Protein AF-A0A3S4JYD4-F1 (afdb_monomer_lite)

pLDDT: mean 72.6, std 20.3, range [22.91, 95.12]

Foldseek 3Di:
DPPDDVCVLVVCLVCLVVVVVPDDQDDPVVLVVCCVPVVADLADEAEAEQCFLPSVVVSSLVRHNHYHYDHPHPSRVVNNVVVQVVVVSRDDDPDPDDDPDDDDDD

Organism: Chromobacterium violaceum (NCBI:txid536)

Structure (mmCIF, N/CA/C/O backbone):
data_AF-A0A3S4JYD4-F1
#
_entry.id   AF-A0A3S4JYD4-F1
#
loop_
_atom_site.group_PDB
_atom_site.id
_atom_site.type_symbol
_atom_site.label_atom_id
_atom_site.label_alt_id
_atom_site.label_comp_id
_atom_site.label_asym_id
_atom_site.label_entity_id
_atom_site.label_seq_id
_atom_site.pdbx_PDB_ins_code
_atom_site.Cartn_x
_atom_site.Cartn_y
_atom_site.Cartn_z
_atom_site.occupancy
_atom_site.B_iso_or_equiv
_atom_site.auth_seq_id
_atom_site.auth_comp_id
_atom_site.auth_asym_id
_atom_site.auth_atom_id
_atom_site.pdbx_PDB_model_num
ATOM 1 N N . MET A 1 1 ? -2.731 -20.486 -19.352 1.00 40.28 1 MET A N 1
ATOM 2 C CA . MET A 1 1 ? -3.223 -19.126 -19.638 1.00 40.28 1 MET A CA 1
ATOM 3 C C . MET A 1 1 ? -2.476 -18.177 -18.726 1.00 40.28 1 MET A C 1
ATOM 5 O O . MET A 1 1 ? -2.735 -18.186 -17.529 1.00 40.28 1 MET A O 1
ATOM 9 N N . ASP A 1 2 ? -1.487 -17.460 -19.258 1.00 50.44 2 ASP A N 1
ATOM 10 C CA . ASP A 1 2 ? -0.774 -16.436 -18.492 1.00 50.44 2 ASP A CA 1
ATOM 11 C C . ASP A 1 2 ? -1.708 -15.228 -18.355 1.00 50.44 2 ASP A C 1
ATOM 13 O O . ASP A 1 2 ? -1.942 -14.491 -19.308 1.00 50.44 2 ASP A O 1
ATOM 17 N N . ALA A 1 3 ? -2.305 -15.075 -17.172 1.00 66.38 3 ALA A N 1
ATOM 18 C CA . ALA A 1 3 ? -3.320 -14.064 -16.861 1.00 66.38 3 ALA A CA 1
ATOM 19 C C . ALA A 1 3 ? -2.771 -12.620 -16.805 1.00 66.38 3 ALA A C 1
ATOM 21 O O . ALA A 1 3 ? -3.478 -11.700 -16.402 1.00 66.38 3 ALA A O 1
ATOM 22 N N . LEU A 1 4 ? -1.512 -12.414 -17.196 1.00 58.75 4 LEU A N 1
ATOM 23 C CA . LEU A 1 4 ? -0.830 -11.126 -17.216 1.00 58.75 4 LEU A CA 1
ATOM 24 C C . LEU A 1 4 ? -0.396 -10.809 -18.634 1.00 58.75 4 LEU A C 1
ATOM 26 O O . LEU A 1 4 ? 0.317 -11.584 -19.269 1.00 58.75 4 LEU A O 1
ATOM 30 N N . HIS A 1 5 ? -0.793 -9.636 -19.113 1.00 73.81 5 HIS A N 1
ATOM 31 C CA . HIS A 1 5 ? -0.352 -9.153 -20.409 1.00 73.81 5 HIS A CA 1
ATOM 32 C C . HIS A 1 5 ? 1.182 -9.017 -20.414 1.00 73.81 5 HIS A C 1
ATOM 34 O O . HIS A 1 5 ? 1.746 -8.355 -19.540 1.00 73.81 5 HIS A O 1
ATOM 40 N N . GLY A 1 6 ? 1.866 -9.645 -21.379 1.00 63.78 6 GLY A N 1
ATOM 41 C CA . GLY A 1 6 ? 3.331 -9.808 -21.371 1.00 63.78 6 GLY A CA 1
ATOM 42 C C . GLY A 1 6 ? 4.115 -8.500 -21.208 1.00 63.78 6 GLY A C 1
ATOM 43 O O . GLY A 1 6 ? 5.106 -8.460 -20.481 1.00 63.78 6 GLY A O 1
ATOM 44 N N . LYS A 1 7 ? 3.600 -7.395 -21.762 1.00 62.53 7 LYS A N 1
ATOM 45 C CA . LYS A 1 7 ? 4.187 -6.054 -21.604 1.00 62.53 7 LYS A CA 1
ATOM 46 C C . LYS A 1 7 ? 4.219 -5.557 -20.157 1.00 62.53 7 LYS A C 1
ATOM 48 O O . LYS A 1 7 ? 5.190 -4.919 -19.766 1.00 62.53 7 LYS A O 1
ATOM 53 N N . ALA A 1 8 ? 3.196 -5.861 -19.354 1.00 59.75 8 ALA A N 1
ATOM 54 C CA . ALA A 1 8 ? 3.178 -5.492 -17.939 1.00 59.75 8 ALA A CA 1
ATOM 55 C C . ALA A 1 8 ? 4.225 -6.300 -17.161 1.00 59.75 8 ALA A C 1
ATOM 57 O O . ALA A 1 8 ? 4.980 -5.750 -16.363 1.00 59.75 8 ALA A O 1
ATOM 58 N N . ARG A 1 9 ? 4.333 -7.601 -17.452 1.00 62.69 9 ARG A N 1
ATOM 59 C CA . ARG A 1 9 ? 5.317 -8.477 -16.809 1.00 62.69 9 ARG A CA 1
ATOM 60 C C . ARG A 1 9 ? 6.749 -8.036 -17.114 1.00 62.69 9 ARG A C 1
ATOM 62 O O . ARG A 1 9 ? 7.551 -7.940 -16.191 1.00 62.69 9 ARG A O 1
ATOM 69 N N . GLU A 1 10 ? 7.073 -7.746 -18.370 1.00 62.22 10 GLU A N 1
ATOM 70 C CA . GLU A 1 10 ? 8.429 -7.353 -18.776 1.00 62.22 10 GLU A CA 1
ATOM 71 C C . GLU A 1 10 ? 8.796 -5.928 -18.344 1.00 62.22 10 GLU A C 1
ATOM 73 O O . GLU A 1 10 ? 9.891 -5.721 -17.820 1.00 62.22 10 GLU A O 1
ATOM 78 N N . GLY A 1 11 ? 7.882 -4.964 -18.503 1.00 63.22 11 GLY A N 1
ATOM 79 C CA . GLY A 1 11 ? 8.123 -3.563 -18.148 1.00 63.22 11 GLY A CA 1
ATOM 80 C C . GLY A 1 11 ? 8.363 -3.373 -16.652 1.00 63.22 11 GLY A C 1
ATOM 81 O O . GLY A 1 11 ? 9.394 -2.839 -16.245 1.00 63.22 11 GLY A O 1
ATOM 82 N N . PHE A 1 12 ? 7.472 -3.897 -15.805 1.00 59.41 12 PHE A N 1
ATOM 83 C CA . PHE A 1 12 ? 7.627 -3.742 -14.358 1.00 59.41 12 PHE A CA 1
ATOM 84 C C . PHE A 1 12 ? 8.769 -4.585 -13.780 1.00 59.41 12 PHE A C 1
ATOM 86 O O . PHE A 1 12 ? 9.385 -4.171 -12.800 1.00 59.41 12 PHE A O 1
ATOM 93 N N . SER A 1 13 ? 9.114 -5.725 -14.393 1.00 60.62 13 SER A N 1
ATOM 94 C CA . SER A 1 13 ? 10.258 -6.531 -13.937 1.00 60.62 13 SER A CA 1
ATOM 95 C C . SER A 1 13 ? 11.603 -5.835 -14.160 1.00 60.62 13 SER A C 1
ATOM 97 O O . SER A 1 13 ? 12.509 -6.015 -13.351 1.00 60.62 13 SER A O 1
ATOM 99 N N . ARG A 1 14 ? 11.749 -5.040 -15.230 1.00 59.94 14 ARG A N 1
ATOM 100 C CA . ARG A 1 14 ? 13.008 -4.341 -15.546 1.00 59.94 14 ARG A CA 1
ATOM 101 C C . ARG A 1 14 ? 13.213 -3.064 -14.728 1.00 59.94 14 ARG A C 1
ATOM 103 O O . ARG A 1 14 ? 14.354 -2.704 -14.458 1.00 59.94 14 ARG A O 1
ATOM 110 N N . GLU A 1 15 ? 12.136 -2.406 -14.299 1.00 59.56 15 GLU A N 1
ATOM 111 C CA . GLU A 1 15 ? 12.204 -1.035 -13.770 1.00 59.56 15 GLU A CA 1
ATOM 112 C C . GLU A 1 1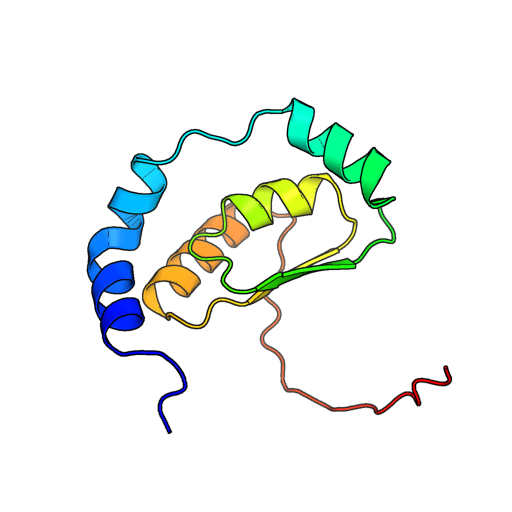5 ? 11.577 -0.838 -12.384 1.00 59.56 15 GLU A C 1
ATOM 114 O O . GLU A 1 15 ? 11.568 0.288 -11.900 1.00 59.56 15 GLU A O 1
ATOM 119 N N . ALA A 1 16 ? 11.114 -1.882 -11.686 1.00 59.88 16 ALA A N 1
ATOM 120 C CA . ALA A 1 16 ? 10.438 -1.751 -10.382 1.00 59.88 16 ALA A CA 1
ATOM 121 C C . ALA A 1 16 ? 11.157 -0.824 -9.376 1.00 59.88 16 ALA A C 1
ATOM 123 O O . ALA A 1 16 ? 10.526 0.002 -8.720 1.00 59.88 16 ALA A O 1
ATOM 124 N N . GLN A 1 17 ? 12.488 -0.911 -9.294 1.00 57.09 17 GLN A N 1
ATOM 125 C CA . GLN A 1 17 ? 13.290 -0.053 -8.415 1.00 57.09 17 GLN A CA 1
ATOM 126 C C . GLN A 1 17 ? 13.379 1.4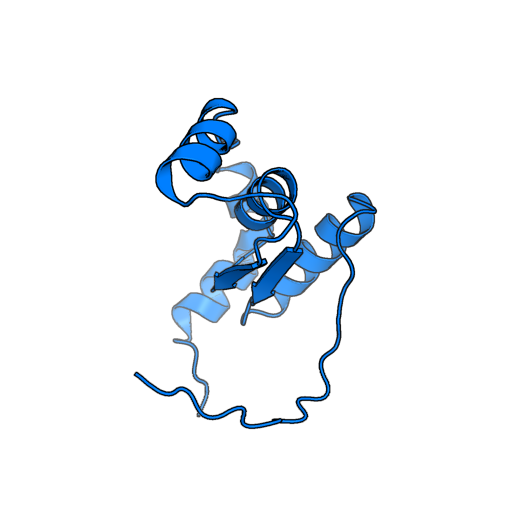05 -8.893 1.00 57.09 17 GLN A C 1
ATOM 128 O O . GLN A 1 17 ? 13.370 2.321 -8.073 1.00 57.09 17 GLN A O 1
ATOM 133 N N . ALA A 1 18 ? 13.495 1.635 -10.204 1.00 59.31 18 ALA A N 1
ATOM 134 C CA . ALA A 1 18 ? 13.484 2.981 -10.776 1.00 59.31 18 ALA A CA 1
ATOM 135 C C . ALA A 1 18 ? 12.088 3.616 -10.655 1.00 59.31 18 ALA A C 1
ATOM 137 O O . ALA A 1 18 ? 11.972 4.796 -10.335 1.00 59.31 18 ALA A O 1
ATOM 138 N N . TYR A 1 19 ? 11.043 2.802 -10.812 1.00 60.09 19 TYR A N 1
ATOM 139 C CA . TYR A 1 19 ? 9.643 3.174 -10.662 1.00 60.09 19 TYR A CA 1
ATOM 140 C C . TYR A 1 19 ? 9.294 3.605 -9.229 1.00 60.09 19 TYR A C 1
ATOM 142 O O . TYR A 1 19 ? 8.635 4.625 -9.047 1.00 60.09 19 TYR A O 1
ATOM 150 N N . GLU A 1 20 ? 9.770 2.884 -8.204 1.00 59.16 20 GLU A N 1
ATOM 151 C CA . GLU A 1 20 ? 9.638 3.318 -6.800 1.00 59.16 20 GLU A CA 1
ATOM 152 C C . GLU A 1 20 ? 10.323 4.659 -6.545 1.00 59.16 20 GLU A C 1
ATOM 154 O O . GLU A 1 20 ? 9.707 5.571 -5.996 1.00 59.16 20 GLU A O 1
ATOM 159 N N . ARG A 1 21 ? 11.582 4.803 -6.984 1.00 62.09 21 ARG A N 1
ATOM 160 C CA . ARG A 1 21 ? 12.366 6.029 -6.766 1.00 62.09 21 ARG A CA 1
ATOM 161 C C . ARG A 1 21 ? 11.770 7.253 -7.460 1.00 62.09 21 ARG A C 1
ATOM 163 O O . ARG A 1 21 ? 11.918 8.358 -6.955 1.00 62.09 21 ARG A O 1
ATOM 170 N N . GLY A 1 22 ? 11.115 7.063 -8.604 1.00 61.88 22 GLY A N 1
ATOM 171 C CA . GLY A 1 22 ? 10.479 8.142 -9.359 1.00 61.88 22 GLY A CA 1
ATOM 172 C C . GLY A 1 22 ? 9.138 8.611 -8.788 1.00 61.88 22 GLY A C 1
ATOM 173 O O . GLY A 1 22 ? 8.648 9.659 -9.201 1.00 61.88 22 GLY A O 1
ATOM 174 N N . ARG A 1 23 ? 8.525 7.867 -7.854 1.00 66.62 23 ARG A N 1
ATOM 175 C CA . ARG A 1 23 ? 7.244 8.254 -7.248 1.00 66.62 23 ARG A CA 1
ATOM 176 C C . ARG A 1 23 ? 7.456 9.019 -5.938 1.00 66.62 23 ARG A C 1
ATOM 178 O O . ARG A 1 23 ? 8.017 8.441 -5.004 1.00 66.62 23 ARG A O 1
ATOM 185 N N . PRO A 1 24 ? 6.921 10.248 -5.806 1.00 72.25 24 PRO A N 1
ATOM 186 C CA . PRO A 1 24 ? 6.827 10.932 -4.519 1.00 72.25 24 PRO A CA 1
ATOM 187 C C . PRO A 1 24 ? 6.114 10.066 -3.479 1.00 72.25 24 PRO A C 1
ATOM 189 O O . PRO A 1 24 ? 5.248 9.255 -3.824 1.00 72.25 24 PRO A O 1
ATOM 192 N N . GLU A 1 25 ? 6.479 10.224 -2.208 1.00 74.50 25 GLU A N 1
ATOM 193 C CA . GLU A 1 25 ? 5.714 9.631 -1.109 1.00 74.50 25 GLU A CA 1
ATOM 194 C C . GLU A 1 25 ? 4.283 10.175 -1.080 1.00 74.50 25 GLU A C 1
ATOM 196 O O . GLU A 1 25 ? 4.014 11.298 -1.513 1.00 74.50 25 GLU A O 1
ATOM 201 N N . TYR A 1 26 ? 3.353 9.357 -0.584 1.00 80.06 26 TYR A N 1
ATOM 202 C CA . TYR A 1 26 ? 1.984 9.817 -0.387 1.00 80.06 26 TYR A CA 1
ATOM 203 C C . TYR A 1 26 ? 1.951 10.908 0.681 1.00 80.06 26 TYR A C 1
ATOM 205 O O . TYR A 1 26 ? 2.597 10.786 1.723 1.00 80.06 26 TYR A O 1
ATOM 213 N N . ALA A 1 27 ? 1.172 11.955 0.418 1.00 83.50 27 ALA A N 1
ATOM 214 C CA . ALA A 1 27 ? 0.961 13.037 1.365 1.00 83.50 27 ALA A CA 1
ATOM 215 C C . ALA A 1 27 ? 0.377 12.474 2.683 1.00 83.50 27 ALA A C 1
ATOM 217 O O . ALA A 1 27 ? -0.544 11.647 2.617 1.00 83.50 27 ALA A O 1
ATOM 218 N N . PRO A 1 28 ? 0.881 12.873 3.866 1.00 78.38 28 PRO A N 1
ATOM 219 C CA . PRO A 1 28 ? 0.402 12.355 5.151 1.00 78.38 28 PRO A CA 1
ATOM 220 C C . PRO A 1 28 ? -1.116 12.488 5.340 1.00 78.38 28 PRO A C 1
ATOM 222 O O . PRO A 1 28 ? -1.761 11.602 5.900 1.00 78.38 28 PRO A O 1
ATOM 225 N N . GLU A 1 29 ? -1.705 13.555 4.802 1.00 87.81 29 GLU A N 1
ATOM 226 C CA . GLU A 1 29 ? -3.130 13.879 4.880 1.00 87.81 29 GLU A CA 1
ATOM 227 C C . GLU A 1 29 ? -4.013 12.833 4.183 1.00 87.81 29 GLU A C 1
ATOM 229 O O . GLU A 1 29 ? -5.194 12.686 4.517 1.00 87.81 29 GLU A O 1
ATOM 234 N N . LEU A 1 30 ? -3.447 12.070 3.238 1.00 89.00 30 LEU A N 1
ATOM 235 C CA . LEU A 1 30 ? -4.155 10.991 2.555 1.00 89.00 30 LEU A CA 1
ATOM 236 C C . LEU A 1 30 ? -4.577 9.893 3.536 1.00 89.00 30 LEU A C 1
ATOM 238 O O . LEU A 1 30 ? -5.655 9.321 3.377 1.00 89.00 30 LEU A O 1
ATOM 242 N N . ALA A 1 31 ? -3.775 9.621 4.570 1.00 89.06 31 ALA A N 1
ATOM 243 C CA . ALA A 1 31 ? -4.110 8.626 5.583 1.00 89.06 31 ALA A CA 1
ATOM 244 C C . ALA A 1 31 ? -5.418 8.990 6.304 1.00 89.06 31 ALA A C 1
ATOM 246 O O . ALA A 1 31 ? -6.342 8.180 6.407 1.00 89.06 31 ALA A O 1
ATOM 247 N N . ASP A 1 32 ? -5.524 10.238 6.754 1.00 90.44 32 ASP A N 1
ATOM 248 C CA . ASP A 1 32 ? -6.691 10.707 7.493 1.00 90.44 32 ASP A CA 1
ATOM 249 C C . ASP A 1 32 ? -7.915 10.863 6.596 1.00 90.44 32 ASP A C 1
ATOM 251 O O . ASP A 1 32 ? -9.038 10.577 7.017 1.00 90.44 32 ASP A O 1
ATOM 255 N N . TRP A 1 33 ? -7.711 11.267 5.341 1.00 93.75 33 TRP A N 1
ATOM 256 C CA . TRP A 1 33 ? -8.778 11.272 4.351 1.00 93.75 33 TRP A CA 1
ATOM 257 C C . TRP A 1 33 ? -9.342 9.860 4.133 1.00 93.75 33 TRP A C 1
ATOM 259 O O . TRP A 1 33 ? -10.557 9.681 4.216 1.00 93.75 33 TRP A O 1
ATOM 269 N N . LEU A 1 34 ? -8.483 8.847 3.959 1.00 92.00 34 LEU A N 1
ATOM 270 C CA . LEU A 1 34 ? -8.899 7.450 3.782 1.00 92.00 34 LEU A CA 1
ATOM 271 C C . LEU A 1 34 ? -9.664 6.915 4.997 1.00 92.00 34 LEU A C 1
ATOM 273 O O . LEU A 1 34 ? -10.714 6.295 4.827 1.00 92.00 34 LEU A O 1
ATOM 277 N N . ARG A 1 3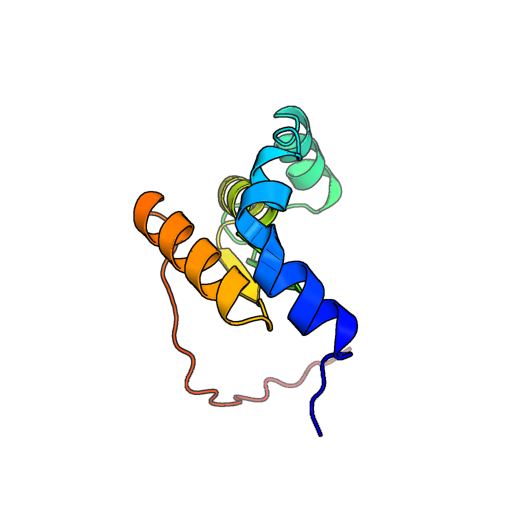5 ? -9.187 7.189 6.221 1.00 91.94 35 ARG A N 1
ATOM 278 C CA . ARG A 1 35 ? -9.902 6.811 7.455 1.00 91.94 35 ARG A CA 1
ATOM 279 C C . ARG A 1 35 ? -11.313 7.383 7.488 1.00 91.94 35 ARG A C 1
ATOM 281 O O . ARG A 1 35 ? -12.256 6.648 7.765 1.00 91.94 35 ARG A O 1
ATOM 288 N N . ARG A 1 36 ? -11.467 8.674 7.173 1.00 93.06 36 ARG A N 1
ATOM 289 C CA . ARG A 1 36 ? -12.773 9.348 7.201 1.00 93.06 36 ARG A CA 1
ATOM 290 C C . ARG A 1 36 ? -13.712 8.855 6.107 1.00 93.06 36 ARG A C 1
ATOM 292 O O . ARG A 1 36 ? -14.869 8.581 6.393 1.00 93.06 36 ARG A O 1
ATOM 299 N N . GLN A 1 37 ? -13.231 8.762 4.870 1.00 95.12 37 GLN A N 1
ATOM 300 C CA . GLN A 1 37 ? -14.093 8.466 3.723 1.00 95.12 37 GLN A CA 1
ATOM 301 C C . GLN A 1 37 ? -14.499 6.996 3.640 1.00 95.12 37 GLN A C 1
ATOM 303 O O . GLN A 1 37 ? -15.608 6.692 3.216 1.00 95.12 37 GLN A O 1
ATOM 308 N N . LEU A 1 38 ? -13.612 6.085 4.043 1.00 91.25 38 LEU A N 1
ATOM 309 C CA . LEU A 1 38 ? -13.839 4.643 3.928 1.00 91.25 38 LEU A CA 1
ATOM 310 C C . LEU A 1 38 ? -14.130 3.977 5.282 1.00 91.25 38 LEU A C 1
ATOM 312 O O . LEU A 1 38 ? -14.281 2.759 5.345 1.00 91.25 38 LEU A O 1
ATOM 316 N N . GLY A 1 39 ? -14.179 4.752 6.371 1.00 91.38 39 GLY A N 1
ATOM 317 C CA . GLY A 1 39 ? -14.406 4.235 7.722 1.00 91.38 39 GLY A CA 1
ATOM 318 C C . GLY A 1 39 ? -13.302 3.292 8.211 1.00 91.38 39 GLY A C 1
ATOM 319 O O . GLY A 1 39 ? -13.573 2.407 9.029 1.00 91.38 39 GLY A O 1
ATOM 320 N N . LEU A 1 40 ? -12.072 3.436 7.699 1.00 92.00 40 LEU A N 1
ATOM 321 C CA . LEU A 1 40 ? -10.962 2.553 8.062 1.00 92.00 40 LEU A CA 1
ATOM 322 C C . LEU A 1 40 ? -10.588 2.740 9.530 1.00 92.00 40 LEU A C 1
ATOM 324 O O . LEU A 1 40 ? -10.471 3.858 10.034 1.00 92.00 40 LEU A O 1
ATOM 328 N N . ASN A 1 41 ? -10.407 1.613 10.204 1.00 91.31 41 ASN A N 1
ATOM 329 C CA . ASN A 1 41 ? -10.059 1.531 11.612 1.00 91.31 41 ASN A CA 1
ATOM 330 C C . ASN A 1 41 ? -9.323 0.209 11.884 1.00 91.31 41 ASN A C 1
ATOM 332 O O . ASN A 1 41 ? -9.133 -0.614 10.983 1.00 91.31 41 ASN A O 1
ATOM 336 N N . ASP A 1 42 ? -8.969 -0.033 13.142 1.00 88.44 42 ASP A N 1
ATOM 337 C CA . ASP A 1 42 ? -8.200 -1.209 13.573 1.00 88.44 42 ASP A CA 1
ATOM 338 C C . ASP A 1 42 ? -8.934 -2.554 13.402 1.00 88.44 42 ASP A C 1
ATOM 340 O O . ASP A 1 42 ? -8.347 -3.617 13.593 1.00 88.44 42 ASP A O 1
ATOM 344 N N . ARG A 1 43 ? -10.222 -2.539 13.042 1.00 91.12 43 ARG A N 1
ATOM 345 C CA . ARG A 1 43 ? -11.010 -3.734 12.693 1.00 91.12 43 ARG A CA 1
ATOM 346 C C . ARG A 1 43 ? -11.206 -3.892 11.184 1.00 91.12 43 ARG A C 1
ATOM 348 O O . ARG A 1 43 ? -11.721 -4.920 10.749 1.00 91.12 43 ARG A O 1
ATOM 355 N N . ALA A 1 44 ? -10.832 -2.890 10.390 1.00 91.31 44 ALA A N 1
ATOM 356 C CA . ALA A 1 44 ? -10.959 -2.925 8.940 1.00 91.31 44 ALA A CA 1
ATOM 357 C C . ALA A 1 44 ? -9.868 -3.801 8.307 1.00 91.31 44 ALA A C 1
ATOM 359 O O . ALA A 1 44 ? -8.719 -3.818 8.755 1.00 91.31 44 ALA A O 1
ATOM 360 N N . ILE A 1 45 ? -10.237 -4.491 7.225 1.00 91.94 45 ILE A N 1
ATOM 361 C CA . ILE A 1 45 ? -9.323 -5.282 6.398 1.00 91.94 45 ILE A CA 1
ATOM 362 C C . ILE A 1 45 ? -9.261 -4.631 5.015 1.00 91.94 45 ILE A C 1
ATOM 364 O O . ILE A 1 45 ? -10.266 -4.596 4.307 1.00 91.94 45 ILE A O 1
ATOM 368 N N . ALA A 1 46 ? -8.089 -4.135 4.625 1.00 91.00 46 ALA A N 1
ATOM 369 C CA . ALA A 1 46 ? -7.838 -3.565 3.304 1.00 91.00 46 ALA A CA 1
ATOM 370 C C . ALA A 1 46 ? -7.204 -4.606 2.367 1.00 91.00 46 ALA A C 1
ATOM 372 O O . ALA A 1 46 ? -6.334 -5.372 2.784 1.00 91.00 46 ALA A O 1
ATOM 373 N N . LEU A 1 47 ? -7.615 -4.624 1.096 1.00 92.06 47 LEU A N 1
ATOM 374 C CA . LEU A 1 47 ? -7.018 -5.450 0.042 1.00 92.06 47 LEU A CA 1
ATOM 375 C C . LEU A 1 47 ? -6.429 -4.545 -1.045 1.00 92.06 47 LEU A C 1
ATOM 377 O O . LEU A 1 47 ? -7.162 -3.804 -1.693 1.00 92.06 47 LEU A O 1
ATOM 381 N N . ASP A 1 48 ? -5.120 -4.638 -1.248 1.00 90.88 48 ASP A N 1
ATOM 382 C CA . ASP A 1 48 ? -4.368 -3.931 -2.283 1.00 90.88 48 ASP A CA 1
ATOM 383 C C . ASP A 1 48 ? -4.071 -4.895 -3.443 1.00 90.88 48 ASP A C 1
ATOM 385 O O . ASP A 1 48 ? -3.315 -5.861 -3.287 1.00 90.88 48 ASP A O 1
ATOM 389 N N . LEU A 1 49 ? -4.730 -4.681 -4.584 1.00 92.50 49 LEU A N 1
ATOM 390 C CA . LEU A 1 49 ? -4.610 -5.510 -5.785 1.00 92.50 49 LEU A CA 1
ATOM 391 C C . LEU A 1 49 ? -3.648 -4.850 -6.775 1.00 92.50 49 LEU A C 1
ATOM 393 O O . LEU A 1 49 ? -3.915 -3.753 -7.254 1.00 92.50 49 LEU A O 1
ATOM 397 N N . GLY A 1 50 ? -2.563 -5.541 -7.125 1.00 89.38 50 GLY A N 1
ATOM 398 C CA . GLY A 1 50 ? -1.469 -4.938 -7.890 1.00 89.38 50 GLY A CA 1
ATOM 399 C C . GLY A 1 50 ? -0.605 -4.035 -7.011 1.00 89.38 50 GLY A C 1
ATOM 400 O O . GLY A 1 50 ? -0.259 -2.923 -7.403 1.00 89.38 50 GLY A O 1
ATOM 401 N N . ALA A 1 51 ? -0.290 -4.512 -5.803 1.00 88.06 51 ALA A N 1
ATOM 402 C CA . ALA A 1 51 ? 0.428 -3.760 -4.774 1.00 88.06 51 ALA A CA 1
ATOM 403 C C . ALA A 1 51 ? 1.826 -3.276 -5.208 1.00 88.06 51 ALA A C 1
ATOM 405 O O . ALA A 1 51 ? 2.431 -2.414 -4.558 1.00 88.06 51 ALA A O 1
ATOM 406 N N . GLY A 1 52 ? 2.372 -3.844 -6.284 1.00 88.50 52 GLY A N 1
ATOM 407 C CA . GLY A 1 52 ? 3.692 -3.535 -6.791 1.00 88.50 52 GLY A CA 1
ATOM 408 C C . GLY A 1 52 ? 4.759 -3.772 -5.729 1.00 88.50 52 GLY A C 1
ATOM 409 O O . GLY A 1 52 ? 4.872 -4.854 -5.162 1.00 88.50 52 GLY A O 1
ATOM 410 N N . THR A 1 53 ? 5.542 -2.739 -5.446 1.00 85.50 53 THR A N 1
ATOM 411 C CA . THR A 1 53 ? 6.608 -2.720 -4.428 1.00 85.50 53 THR A CA 1
ATOM 412 C C . THR A 1 53 ? 6.103 -2.399 -3.016 1.00 85.50 53 THR A C 1
ATOM 414 O O . THR A 1 53 ? 6.884 -2.381 -2.061 1.00 85.50 53 THR A O 1
ATOM 417 N N . GLY A 1 54 ? 4.804 -2.123 -2.860 1.00 86.81 54 GLY A N 1
ATOM 418 C CA . GLY A 1 54 ? 4.156 -1.935 -1.565 1.00 86.81 54 GLY A CA 1
ATOM 419 C C . GLY A 1 54 ? 4.058 -0.506 -1.052 1.00 86.81 54 GLY A C 1
ATOM 420 O O . GLY A 1 54 ? 3.704 -0.328 0.110 1.00 86.81 54 GLY A O 1
ATOM 421 N N . LYS A 1 55 ? 4.336 0.522 -1.864 1.00 86.50 55 LYS A N 1
ATOM 422 C CA . LYS A 1 55 ? 4.225 1.929 -1.429 1.00 86.50 55 LYS A CA 1
ATOM 423 C C . LYS A 1 55 ? 2.852 2.266 -0.851 1.00 86.50 55 LYS A C 1
ATOM 425 O O . LYS A 1 55 ? 2.757 2.837 0.231 1.00 86.50 55 LYS A O 1
ATOM 430 N N . PHE A 1 56 ? 1.790 1.863 -1.547 1.00 87.75 56 PHE A N 1
ATOM 431 C CA . PHE A 1 56 ? 0.423 2.082 -1.081 1.00 87.75 56 PHE A CA 1
ATOM 432 C C . PHE A 1 56 ? 0.033 1.112 0.037 1.00 87.75 56 PHE A C 1
ATOM 434 O O . PHE A 1 56 ? -0.567 1.527 1.025 1.00 87.75 56 PHE A O 1
ATOM 441 N N . SER A 1 57 ? 0.471 -0.147 -0.039 1.00 89.62 57 SER A N 1
ATOM 442 C CA . SER A 1 57 ? 0.240 -1.123 1.029 1.00 89.62 57 SER A CA 1
ATOM 443 C C . SER A 1 57 ? 0.828 -0.673 2.375 1.00 89.62 57 SER A C 1
ATOM 445 O O . SER A 1 57 ? 0.226 -0.920 3.417 1.00 89.62 57 SER A O 1
ATOM 447 N N . ARG A 1 58 ? 1.975 0.029 2.372 1.00 86.75 58 ARG A N 1
ATOM 448 C CA . ARG A 1 58 ? 2.564 0.648 3.574 1.00 86.75 58 ARG A CA 1
ATOM 449 C C . ARG A 1 58 ? 1.648 1.719 4.164 1.00 86.75 58 ARG A C 1
ATOM 451 O O . ARG A 1 58 ? 1.443 1.715 5.372 1.00 86.75 58 ARG A O 1
ATOM 458 N N . LEU A 1 59 ? 1.070 2.587 3.330 1.00 87.94 59 LEU A N 1
ATOM 459 C CA . LEU A 1 59 ? 0.101 3.596 3.771 1.00 87.94 59 LEU A CA 1
ATOM 460 C C . LEU A 1 59 ? -1.153 2.932 4.361 1.00 87.94 59 LEU A C 1
ATOM 462 O O . LEU A 1 59 ? -1.560 3.274 5.471 1.00 87.94 59 LEU A O 1
ATOM 466 N N . LEU A 1 60 ? -1.722 1.945 3.659 1.00 89.12 60 LEU A N 1
ATOM 467 C CA . LEU A 1 60 ? -2.896 1.188 4.109 1.00 89.12 60 LEU A CA 1
ATOM 468 C C . LEU A 1 60 ? -2.672 0.512 5.466 1.00 89.12 60 LEU A C 1
ATOM 470 O O . LEU A 1 60 ? -3.545 0.572 6.329 1.00 89.12 60 LEU A O 1
ATOM 474 N N . ALA A 1 61 ? -1.476 -0.033 5.699 1.00 88.50 61 ALA A N 1
ATOM 475 C CA . ALA A 1 61 ? -1.108 -0.648 6.973 1.00 88.50 61 ALA A CA 1
ATOM 476 C C . ALA A 1 61 ? -1.046 0.343 8.151 1.00 88.50 61 ALA A C 1
ATOM 478 O O . ALA A 1 61 ? -0.982 -0.089 9.300 1.00 88.50 61 ALA A O 1
ATOM 479 N N . THR A 1 62 ? -1.050 1.656 7.892 1.00 87.88 62 THR A N 1
ATOM 480 C CA . THR A 1 62 ? -1.160 2.670 8.952 1.00 87.88 62 THR A CA 1
ATOM 481 C C . THR A 1 62 ? -2.611 3.018 9.283 1.00 87.88 62 THR A C 1
ATOM 483 O O . THR A 1 62 ? -2.882 3.480 10.389 1.00 87.88 62 THR A O 1
ATOM 486 N N . VAL A 1 63 ? -3.551 2.807 8.353 1.00 90.38 63 VAL A N 1
ATOM 487 C CA . VAL A 1 63 ? -4.955 3.240 8.483 1.00 90.38 63 VAL A CA 1
ATOM 488 C C . VAL A 1 63 ? -5.946 2.100 8.715 1.00 90.38 63 VAL A C 1
ATOM 490 O O . VAL A 1 63 ? -7.035 2.360 9.221 1.00 90.38 63 VAL A O 1
ATOM 493 N N . ALA A 1 64 ? -5.591 0.862 8.366 1.00 89.56 64 ALA A N 1
ATOM 494 C CA . ALA A 1 64 ? -6.411 -0.332 8.555 1.00 89.56 64 ALA A CA 1
ATOM 495 C C . ALA A 1 64 ? -5.747 -1.319 9.525 1.00 89.56 64 ALA A C 1
ATOM 497 O O . ALA A 1 64 ? -4.524 -1.455 9.544 1.00 89.56 64 ALA A O 1
ATOM 498 N N . GLY A 1 65 ? -6.563 -2.058 10.280 1.00 88.00 65 GLY A N 1
ATOM 499 C CA . GLY A 1 65 ? -6.083 -3.085 11.209 1.00 88.00 65 GLY A CA 1
ATOM 500 C C . GLY A 1 65 ? -5.370 -4.257 10.536 1.00 88.00 65 GLY A C 1
ATOM 501 O O . GLY A 1 65 ? -4.395 -4.786 11.068 1.00 88.00 65 GLY A O 1
ATOM 502 N N . GLU A 1 66 ? -5.821 -4.653 9.343 1.00 89.25 66 GLU A N 1
ATOM 503 C CA . GLU A 1 66 ? -5.135 -5.639 8.506 1.00 89.25 66 GLU A CA 1
ATOM 504 C C . GLU A 1 66 ? -5.055 -5.148 7.055 1.00 89.25 66 GLU A C 1
ATOM 506 O O . GLU A 1 66 ? -6.013 -4.608 6.508 1.00 89.25 66 GLU A O 1
ATOM 511 N N . THR A 1 67 ? -3.902 -5.347 6.413 1.00 89.12 67 THR A N 1
ATOM 512 C CA . THR A 1 67 ? -3.700 -5.057 4.986 1.00 89.12 67 THR A CA 1
ATOM 513 C C . THR A 1 67 ? -3.207 -6.311 4.279 1.00 89.12 67 THR A C 1
ATOM 515 O O . THR A 1 67 ? -2.202 -6.911 4.666 1.00 89.12 67 THR A O 1
ATOM 518 N N . LEU A 1 68 ? -3.921 -6.705 3.231 1.00 91.06 68 LEU A N 1
ATOM 519 C CA . LEU A 1 68 ? -3.595 -7.817 2.353 1.00 91.06 68 LEU A CA 1
ATOM 520 C C . LEU A 1 68 ? -3.116 -7.249 1.021 1.00 91.06 68 LEU A C 1
ATOM 522 O O . LEU A 1 68 ? -3.880 -6.594 0.327 1.00 91.06 68 LEU A O 1
ATOM 526 N N . ALA A 1 69 ? -1.869 -7.514 0.654 1.00 90.81 69 ALA A N 1
ATOM 527 C CA . ALA A 1 69 ? -1.301 -7.080 -0.616 1.00 90.81 69 ALA A CA 1
ATOM 528 C C . ALA A 1 69 ? -1.180 -8.270 -1.576 1.00 90.81 69 ALA A C 1
ATOM 530 O O . ALA A 1 69 ? -0.666 -9.330 -1.206 1.00 90.81 69 ALA A O 1
ATOM 531 N N . VAL A 1 70 ? -1.662 -8.102 -2.805 1.00 90.69 70 VAL A N 1
ATOM 532 C CA . VAL A 1 70 ? -1.597 -9.103 -3.871 1.00 90.69 70 VAL A CA 1
ATOM 533 C C . VAL A 1 70 ? -0.822 -8.506 -5.031 1.00 90.69 70 VAL A C 1
ATOM 535 O O . VAL A 1 70 ? -1.274 -7.549 -5.649 1.00 90.69 70 VAL A O 1
ATOM 538 N N . GLU A 1 71 ? 0.329 -9.095 -5.347 1.00 89.94 71 GLU A N 1
ATOM 539 C CA . GLU A 1 71 ? 1.156 -8.671 -6.476 1.00 89.94 71 GLU A CA 1
ATOM 540 C C . GLU A 1 71 ? 1.458 -9.864 -7.394 1.00 89.94 71 GLU A C 1
ATOM 542 O O . GLU A 1 71 ? 2.111 -10.816 -6.950 1.00 89.94 71 GLU A O 1
ATOM 547 N N . PRO A 1 72 ? 0.959 -9.876 -8.640 1.00 86.25 72 PRO A N 1
ATOM 548 C CA . PRO A 1 72 ? 1.190 -10.970 -9.579 1.00 86.25 72 PRO A CA 1
ATOM 549 C C . PRO A 1 72 ? 2.626 -11.077 -10.121 1.00 86.25 72 PRO A C 1
ATOM 551 O O . PRO A 1 72 ? 3.054 -12.183 -10.450 1.00 86.25 72 PRO A O 1
ATOM 554 N N . VAL A 1 73 ? 3.366 -9.972 -10.236 1.00 85.75 73 VAL A N 1
ATOM 555 C CA . VAL A 1 73 ? 4.720 -9.953 -10.801 1.00 85.75 73 VAL A CA 1
ATOM 556 C C . VAL A 1 73 ? 5.738 -10.331 -9.728 1.00 85.75 73 VAL A C 1
ATOM 558 O O . VAL A 1 73 ? 5.936 -9.606 -8.756 1.00 85.75 73 VAL A O 1
ATOM 561 N N . GLU A 1 74 ? 6.432 -11.454 -9.927 1.00 84.94 74 GLU A N 1
ATOM 562 C CA . GLU A 1 74 ? 7.380 -12.008 -8.947 1.00 84.94 74 GLU A CA 1
ATOM 563 C C . GLU A 1 74 ? 8.461 -10.999 -8.524 1.00 84.94 74 GLU A C 1
ATOM 565 O O . GLU A 1 74 ? 8.733 -10.842 -7.337 1.00 84.94 74 GLU A O 1
ATOM 570 N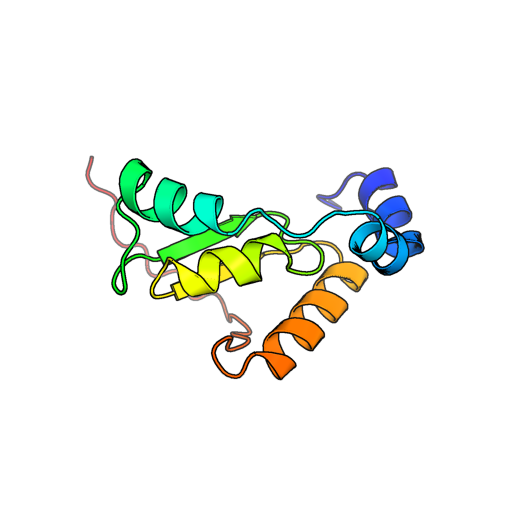 N . ALA A 1 75 ? 9.022 -10.244 -9.477 1.00 82.88 75 ALA A N 1
ATOM 571 C CA . ALA A 1 75 ? 10.038 -9.230 -9.192 1.00 82.88 75 ALA A CA 1
ATOM 572 C C . ALA A 1 75 ? 9.520 -8.109 -8.270 1.00 82.88 75 ALA A C 1
ATOM 574 O O . ALA A 1 75 ? 10.222 -7.687 -7.351 1.00 82.88 75 ALA A O 1
ATOM 575 N N . MET A 1 76 ? 8.282 -7.649 -8.476 1.00 84.25 76 MET A N 1
ATOM 576 C CA . MET A 1 76 ? 7.657 -6.631 -7.625 1.00 84.25 76 MET A CA 1
ATOM 577 C C . MET A 1 76 ? 7.290 -7.212 -6.257 1.00 84.25 76 MET A C 1
ATOM 579 O O . MET A 1 76 ? 7.579 -6.607 -5.225 1.00 84.25 76 MET A O 1
ATOM 583 N N . ARG A 1 77 ? 6.750 -8.437 -6.238 1.00 88.00 77 ARG A N 1
ATOM 584 C CA . ARG A 1 77 ? 6.420 -9.168 -5.011 1.00 88.00 77 ARG A CA 1
ATOM 585 C C . ARG A 1 77 ? 7.642 -9.376 -4.116 1.00 88.00 77 ARG A C 1
ATOM 587 O O . ARG A 1 77 ? 7.525 -9.219 -2.903 1.00 88.00 77 ARG A O 1
ATOM 594 N N . ALA A 1 78 ? 8.802 -9.692 -4.688 1.00 86.62 78 ALA A N 1
ATOM 595 C CA . ALA A 1 78 ? 10.044 -9.829 -3.931 1.00 86.62 78 ALA A CA 1
ATOM 596 C C . ALA A 1 78 ? 10.422 -8.515 -3.217 1.00 86.62 78 ALA A C 1
ATOM 598 O O . ALA A 1 78 ? 10.813 -8.529 -2.048 1.00 86.62 78 ALA A O 1
ATOM 599 N N . GLN A 1 79 ? 10.235 -7.367 -3.879 1.00 85.38 79 GLN A N 1
ATOM 600 C CA . GLN A 1 79 ? 10.462 -6.052 -3.266 1.00 85.38 79 GLN A CA 1
ATOM 601 C C . GLN A 1 79 ? 9.428 -5.730 -2.184 1.00 85.38 79 GLN A C 1
ATOM 603 O O . GLN A 1 79 ? 9.799 -5.275 -1.103 1.00 85.38 79 GLN A O 1
ATOM 608 N N . LEU A 1 80 ? 8.151 -6.031 -2.431 1.00 85.69 80 LEU A N 1
ATOM 609 C CA . LEU A 1 80 ? 7.085 -5.915 -1.436 1.00 85.69 80 LEU A CA 1
ATOM 610 C C . LEU A 1 80 ? 7.396 -6.745 -0.180 1.00 85.69 80 LEU A C 1
ATOM 612 O O . LEU A 1 80 ? 7.308 -6.233 0.933 1.00 85.69 80 LEU A O 1
ATOM 616 N N . GLN A 1 81 ? 7.815 -8.005 -0.334 1.00 85.19 81 GLN A N 1
ATOM 617 C CA . GLN A 1 81 ? 8.207 -8.870 0.785 1.00 85.19 81 GLN A CA 1
ATOM 618 C C . GLN A 1 81 ? 9.398 -8.299 1.562 1.00 85.19 81 GLN A C 1
ATOM 620 O O . GLN A 1 81 ? 9.384 -8.323 2.795 1.00 85.19 81 GLN A O 1
ATOM 625 N N . ALA A 1 82 ? 10.412 -7.773 0.869 1.00 84.19 82 ALA A N 1
ATOM 626 C CA . ALA A 1 82 ? 11.554 -7.122 1.507 1.00 84.19 82 ALA A CA 1
ATOM 627 C C . ALA A 1 82 ? 11.119 -5.888 2.320 1.00 84.19 82 ALA A C 1
ATOM 629 O O . ALA A 1 82 ? 11.497 -5.754 3.484 1.00 84.19 82 ALA A O 1
ATOM 630 N N . ALA A 1 83 ? 10.250 -5.044 1.756 1.00 79.19 83 ALA A N 1
ATOM 631 C CA . ALA A 1 83 ? 9.695 -3.884 2.449 1.00 79.19 83 ALA A CA 1
ATOM 632 C C . ALA A 1 83 ? 8.835 -4.278 3.665 1.00 79.19 83 ALA A C 1
ATOM 634 O O . ALA A 1 83 ? 8.929 -3.656 4.723 1.00 79.19 83 ALA A O 1
ATOM 635 N N . CYS A 1 84 ? 8.032 -5.341 3.556 1.00 74.25 84 CYS A N 1
ATOM 636 C CA . CYS A 1 84 ? 7.229 -5.857 4.665 1.00 74.25 84 CYS A CA 1
ATOM 637 C C . CYS A 1 84 ? 8.092 -6.368 5.826 1.00 74.25 84 CYS A C 1
ATOM 639 O O . CYS A 1 84 ? 7.762 -6.108 6.984 1.00 74.25 84 CYS A O 1
ATOM 641 N N . ARG A 1 85 ? 9.206 -7.056 5.536 1.00 73.12 85 ARG A N 1
ATOM 642 C CA . ARG A 1 85 ? 10.140 -7.558 6.562 1.00 73.12 85 ARG A CA 1
ATOM 643 C C . ARG A 1 85 ? 10.747 -6.428 7.392 1.00 73.12 85 ARG A C 1
ATOM 645 O O . ARG A 1 85 ? 10.924 -6.603 8.591 1.00 73.12 85 ARG A O 1
ATOM 652 N N . ALA A 1 86 ? 10.988 -5.267 6.784 1.00 66.88 86 ALA A N 1
ATOM 653 C CA . ALA A 1 86 ? 11.493 -4.087 7.485 1.00 66.88 86 ALA A CA 1
ATOM 654 C C . ALA A 1 86 ? 10.444 -3.411 8.397 1.00 66.88 86 ALA A C 1
ATOM 656 O O . ALA A 1 86 ? 10.810 -2.732 9.350 1.00 66.88 86 ALA A O 1
ATOM 657 N N . CYS A 1 87 ? 9.142 -3.591 8.136 1.00 57.66 87 CYS A N 1
ATOM 658 C CA . CYS A 1 87 ? 8.066 -2.881 8.839 1.00 57.66 87 CYS A CA 1
ATOM 659 C C . CYS A 1 87 ? 7.681 -3.504 10.201 1.00 57.66 87 CYS A C 1
ATOM 661 O O . CYS A 1 87 ? 7.078 -2.830 11.035 1.00 57.66 87 CYS A O 1
ATOM 663 N N . GLY A 1 88 ? 7.967 -4.792 10.443 1.00 57.06 88 GLY A N 1
ATOM 664 C CA . GLY A 1 88 ? 7.643 -5.512 11.695 1.00 57.06 88 GLY A CA 1
ATOM 665 C C . GLY A 1 88 ? 6.141 -5.738 11.974 1.00 57.06 88 GLY A C 1
ATOM 666 O O . GLY A 1 88 ? 5.771 -6.670 12.684 1.00 57.06 88 GLY A O 1
ATOM 667 N N . ARG A 1 89 ? 5.263 -4.927 11.370 1.00 60.00 89 ARG A N 1
ATOM 668 C CA . ARG A 1 89 ? 3.792 -5.017 11.411 1.00 60.00 89 ARG A CA 1
ATOM 669 C C . ARG A 1 89 ? 3.216 -5.900 10.300 1.00 60.00 89 ARG A C 1
ATOM 671 O O . ARG A 1 89 ? 2.142 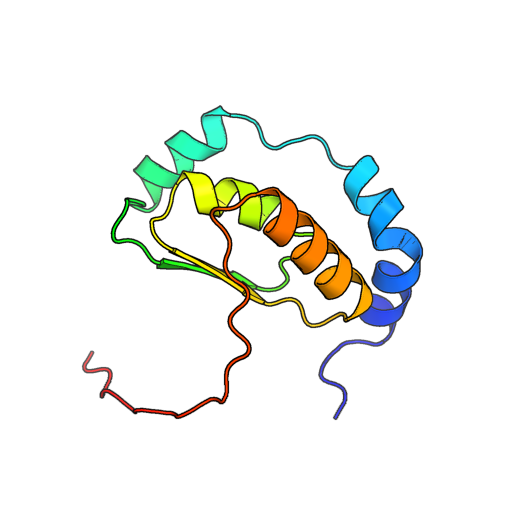-6.474 10.456 1.00 60.00 89 ARG A O 1
ATOM 678 N N . CYS A 1 90 ? 3.930 -6.032 9.184 1.00 57.94 90 CYS A N 1
ATOM 679 C CA . CYS A 1 90 ? 3.498 -6.807 8.025 1.00 57.94 90 CYS A CA 1
ATOM 680 C C . CYS A 1 90 ? 3.925 -8.276 8.163 1.00 57.94 90 CYS A C 1
ATOM 682 O O . CYS A 1 90 ? 5.118 -8.577 8.179 1.00 57.94 90 CYS A O 1
ATOM 684 N N . ARG A 1 91 ? 2.968 -9.212 8.220 1.00 60.59 91 ARG A N 1
ATOM 685 C CA . ARG A 1 91 ? 3.262 -10.657 8.184 1.00 60.59 91 ARG A CA 1
ATOM 686 C C . ARG A 1 91 ? 2.993 -11.228 6.800 1.00 60.59 91 ARG A C 1
ATOM 688 O O . ARG A 1 91 ? 1.877 -11.150 6.294 1.00 60.59 91 ARG A O 1
ATOM 695 N N . GLU A 1 92 ? 3.998 -11.877 6.223 1.00 57.44 92 GLU A N 1
ATOM 696 C CA . GLU A 1 92 ? 3.830 -12.663 5.004 1.00 57.44 92 GLU A CA 1
ATOM 697 C C . GLU A 1 92 ? 2.983 -13.912 5.313 1.00 57.44 92 GLU A C 1
ATOM 699 O O . GLU A 1 92 ? 3.427 -14.822 6.015 1.00 57.44 92 GLU A O 1
ATOM 704 N N . ARG A 1 93 ? 1.750 -13.978 4.794 1.00 57.72 93 ARG A N 1
ATOM 705 C CA . ARG A 1 93 ? 0.942 -15.206 4.832 1.00 57.72 93 ARG A CA 1
ATOM 706 C C . ARG A 1 93 ? 1.045 -15.929 3.487 1.00 57.72 93 ARG A C 1
ATOM 708 O O . ARG A 1 93 ? 0.343 -15.577 2.543 1.00 57.72 93 ARG A O 1
ATOM 715 N N . ARG A 1 94 ? 1.847 -16.997 3.400 1.00 42.75 94 ARG A N 1
ATOM 716 C CA . ARG A 1 94 ? 1.745 -17.962 2.287 1.00 42.75 94 ARG A CA 1
ATOM 717 C C . ARG A 1 94 ? 0.416 -18.712 2.423 1.00 42.75 94 ARG A C 1
ATOM 719 O O . ARG A 1 94 ? 0.295 -19.598 3.265 1.00 42.75 94 ARG A O 1
ATOM 726 N N . LYS A 1 95 ? -0.622 -18.357 1.659 1.00 41.66 95 LYS A N 1
ATOM 727 C CA . LYS A 1 95 ? -1.903 -19.082 1.742 1.00 41.66 95 LYS A CA 1
ATOM 728 C C . LYS A 1 95 ? -1.814 -20.429 1.013 1.00 41.66 95 LYS A C 1
ATOM 730 O O . LYS A 1 95 ? -1.764 -20.467 -0.210 1.00 41.66 95 LYS A O 1
ATOM 735 N N . ARG A 1 96 ? -1.959 -21.537 1.756 1.00 32.09 96 ARG A N 1
ATOM 736 C CA . ARG A 1 96 ? -2.834 -22.634 1.304 1.00 32.09 96 ARG A CA 1
ATOM 737 C C . ARG A 1 96 ? -4.255 -22.067 1.301 1.00 32.09 96 ARG A C 1
ATOM 739 O O . ARG A 1 96 ? -4.780 -21.721 2.358 1.00 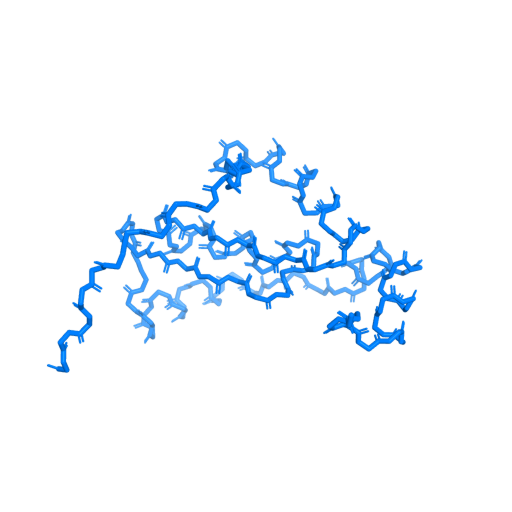32.09 96 ARG A O 1
ATOM 746 N N . PHE A 1 97 ? -4.864 -21.929 0.129 1.00 25.09 97 PHE A N 1
ATOM 747 C CA . PHE A 1 97 ? -6.280 -21.586 0.017 1.00 25.09 97 PHE A CA 1
ATOM 748 C C . PHE A 1 97 ? -7.109 -22.783 0.497 1.00 25.09 97 PHE A C 1
ATOM 750 O O . PHE A 1 97 ? -7.140 -23.824 -0.152 1.00 25.09 97 PHE A O 1
ATOM 757 N N . ARG A 1 98 ? -7.792 -22.651 1.636 1.00 24.77 98 ARG A N 1
ATOM 758 C CA . ARG A 1 98 ? -8.926 -23.517 1.974 1.00 24.77 98 ARG A CA 1
ATOM 759 C C . ARG A 1 98 ? -10.172 -22.642 1.911 1.00 24.77 98 ARG A C 1
ATOM 761 O O . ARG A 1 98 ? -10.416 -21.838 2.807 1.00 24.77 98 ARG A O 1
ATOM 768 N N . CYS A 1 99 ? -10.911 -22.754 0.810 1.00 22.91 99 CYS A N 1
ATOM 769 C CA . CYS A 1 99 ? -12.201 -22.102 0.631 1.00 22.91 99 CYS A CA 1
ATOM 770 C C . CYS A 1 99 ? -13.173 -22.638 1.697 1.00 22.91 99 CYS A C 1
ATOM 772 O O . CYS A 1 99 ? -13.620 -23.779 1.618 1.00 22.91 99 CYS A O 1
ATOM 774 N N . ARG A 1 100 ? -13.472 -21.843 2.730 1.00 28.80 100 ARG A N 1
ATOM 775 C CA . ARG A 1 100 ? -14.706 -22.003 3.509 1.00 28.80 100 ARG A CA 1
ATOM 776 C C . ARG A 1 100 ? -15.702 -21.012 2.923 1.00 28.80 100 ARG A C 1
ATOM 778 O O . ARG A 1 100 ? -15.655 -19.835 3.267 1.00 28.80 100 ARG A O 1
ATOM 785 N N . MET A 1 101 ? -16.565 -21.487 2.027 1.00 25.77 101 MET A N 1
ATOM 786 C CA . MET A 1 101 ? -17.732 -20.732 1.571 1.00 25.77 101 MET A CA 1
ATOM 787 C C . MET A 1 101 ? -18.592 -20.387 2.793 1.00 25.77 101 MET A C 1
ATOM 789 O O . MET A 1 101 ? -19.273 -21.253 3.338 1.00 25.77 101 MET A O 1
ATOM 793 N N . ARG A 1 102 ? -18.546 -19.138 3.262 1.00 35.06 102 ARG A N 1
ATOM 794 C CA . ARG A 1 102 ? -19.648 -18.573 4.048 1.00 35.06 102 ARG A CA 1
ATOM 795 C C . ARG A 1 102 ? -20.581 -17.925 3.034 1.00 35.06 102 ARG A C 1
ATOM 797 O O . ARG A 1 102 ? -20.118 -17.134 2.217 1.00 35.06 102 ARG A O 1
ATOM 804 N N . ARG A 1 103 ? -21.848 -18.346 3.026 1.00 28.42 103 ARG A N 1
ATOM 805 C CA . ARG A 1 103 ? -22.872 -17.823 2.114 1.00 28.42 103 ARG A CA 1
ATOM 806 C C . ARG A 1 103 ? -22.935 -16.305 2.273 1.00 28.42 103 ARG A C 1
ATOM 808 O O . ARG A 1 103 ? -23.122 -15.818 3.383 1.00 28.42 103 ARG A O 1
ATOM 815 N N . TRP A 1 104 ? -22.737 -15.598 1.168 1.00 26.44 104 TRP A N 1
ATOM 816 C CA . TRP A 1 104 ? -23.061 -14.187 1.037 1.00 26.44 104 TRP A CA 1
ATOM 817 C C . TRP A 1 104 ? -24.577 -14.127 0.852 1.00 26.44 104 TRP A C 1
ATOM 819 O O . TRP A 1 104 ? -25.086 -14.526 -0.193 1.00 26.44 104 TRP A O 1
ATOM 829 N N . THR A 1 105 ? -25.306 -13.799 1.913 1.00 29.12 105 THR A N 1
ATOM 830 C CA . THR A 1 105 ? -26.716 -13.417 1.786 1.00 29.12 105 THR A CA 1
ATOM 831 C C . THR A 1 105 ? -26.776 -11.922 1.473 1.00 29.12 105 THR A C 1
ATOM 833 O O . THR A 1 105 ? -25.990 -11.188 2.079 1.00 29.12 105 THR A O 1
ATOM 836 N N . PRO A 1 106 ? -27.627 -11.511 0.514 1.00 45.12 106 PRO A N 1
ATOM 837 C CA . PRO A 1 106 ? -27.731 -10.129 0.050 1.00 45.12 106 PRO A CA 1
ATOM 838 C C . PRO A 1 106 ? -28.195 -9.168 1.146 1.00 45.12 106 PRO A C 1
ATOM 840 O O . PRO A 1 106 ? -28.880 -9.631 2.090 1.00 45.12 106 PRO A O 1
#

Radius of gyration: 15.51 Å; chains: 1; bounding box: 41×37×35 Å

Secondary structure (DSSP, 8-state):
---S-HHHHHHHHHHHHHHHHHSPPPPTHHHHHHHHHH---TT-EEEEET-TTSHHHHHHHHHSSEEEEE---HHHHHHHHHHHHHHSS-----------------

Sequence (106 aa):
MDALHGKAREGFSREAQAYERGRPEYAPELADWLRRQLGLNDRAIALDLGAGTGKFSRLLATVAGETLAVEPVEAMRAQLQAACRACGRCRERRKRFRCRMRRWTP

InterPro domains:
  IPR003902 Transcription regulator GCM domain [PS50807] (1-106)
  IPR029063 S-adenosyl-L-methionine-dependent methyltransferase superfamily [G3DSA:3.40.50.150] (11-101)
  IPR029063 S-adenosyl-L-methionine-dependent methyltransferase superfamily [SSF53335] (12-88)